Protein AF-A0A6N6RFQ3-F1 (afdb_monomer_lite)

Organism: NCBI:txid911197

Secondary structure (DSSP, 8-state):
---HHHHHT--TT--HHHHHHHHHHHHHH--SHHHHHHHHHHHHHHHSGGGGGHHHHHTTPPPPHHHHHHHHHHHHHHHHHHHHHHHSHHHHHHHHHHHHS--HHHHHHHHHHHHHT----TTHHHHHHHHHHHHHHHHHHHHH-HHHHHHHHHHHHHHHHHHHHHHHHHHHHHHHHHHHH--

Structure (mmCIF, N/CA/C/O backbone):
data_AF-A0A6N6RFQ3-F1
#
_entry.id   AF-A0A6N6RFQ3-F1
#
loop_
_atom_site.group_PDB
_atom_site.id
_atom_site.type_symbol
_atom_site.label_atom_id
_atom_site.label_alt_id
_atom_site.label_comp_id
_atom_site.label_asym_id
_atom_site.label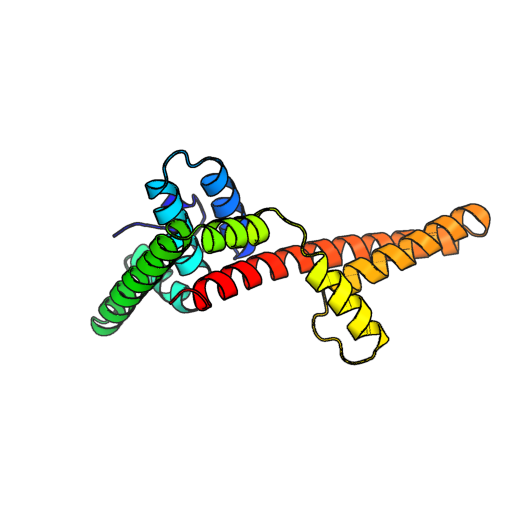_entity_id
_atom_site.label_seq_id
_atom_site.pdbx_PDB_ins_code
_atom_site.Cartn_x
_atom_site.Cartn_y
_atom_site.Cartn_z
_atom_site.occupancy
_atom_site.B_iso_or_equiv
_atom_site.auth_seq_id
_atom_site.auth_comp_id
_atom_site.auth_asym_id
_atom_site.auth_atom_id
_atom_site.pdbx_PDB_model_num
ATOM 1 N N . MET A 1 1 ? -18.561 -6.697 19.239 1.00 66.81 1 MET A N 1
ATOM 2 C CA . MET A 1 1 ? -17.193 -6.655 18.679 1.00 66.81 1 MET A CA 1
ATOM 3 C C . MET A 1 1 ? -17.323 -6.630 17.167 1.00 66.81 1 MET A C 1
ATOM 5 O O . MET A 1 1 ? -18.042 -7.468 16.640 1.00 66.81 1 MET A O 1
ATOM 9 N N . THR A 1 2 ? -16.725 -5.650 16.491 1.00 76.12 2 THR A N 1
ATOM 10 C CA . THR A 1 2 ? -16.870 -5.469 15.037 1.00 76.12 2 THR A CA 1
ATOM 11 C C . THR A 1 2 ? -16.076 -6.533 14.281 1.00 76.12 2 THR A C 1
ATOM 13 O O . THR A 1 2 ? -14.893 -6.730 14.556 1.00 76.12 2 THR A O 1
ATOM 16 N N . ASN A 1 3 ? -16.705 -7.213 13.319 1.00 84.06 3 ASN A N 1
ATOM 17 C CA . ASN A 1 3 ? -15.999 -8.117 12.417 1.00 84.06 3 ASN A CA 1
ATOM 18 C C . ASN A 1 3 ? -15.387 -7.313 11.258 1.00 84.06 3 ASN A C 1
ATOM 20 O O . ASN A 1 3 ? -16.070 -6.948 10.303 1.00 84.06 3 ASN A O 1
ATOM 24 N N . TYR A 1 4 ? -14.087 -7.022 11.338 1.00 87.12 4 TYR A N 1
ATOM 25 C CA . TYR A 1 4 ? -13.409 -6.211 10.321 1.00 87.12 4 TYR A CA 1
ATOM 26 C C . TYR A 1 4 ? -13.235 -6.925 8.969 1.00 87.12 4 TYR A C 1
ATOM 28 O O . TYR A 1 4 ? -13.068 -6.247 7.957 1.00 87.12 4 TYR A O 1
ATOM 36 N N . PHE A 1 5 ? -13.302 -8.262 8.920 1.00 87.50 5 PHE A N 1
ATOM 37 C CA . PHE A 1 5 ? -13.293 -9.000 7.649 1.00 87.50 5 PHE A CA 1
ATOM 38 C C . PHE A 1 5 ? -14.619 -8.830 6.907 1.00 87.50 5 PHE A C 1
ATOM 40 O O . PHE A 1 5 ? -14.614 -8.535 5.716 1.00 87.50 5 PHE A O 1
ATOM 47 N N . GLU A 1 6 ? -15.743 -8.918 7.623 1.00 89.62 6 GLU A N 1
ATOM 48 C CA . GLU A 1 6 ? -17.069 -8.606 7.071 1.00 89.62 6 GLU A CA 1
ATOM 49 C C . GLU A 1 6 ? -17.180 -7.131 6.683 1.00 89.62 6 GLU A C 1
ATOM 51 O O . GLU A 1 6 ? -17.644 -6.819 5.591 1.00 89.62 6 GLU A O 1
ATOM 56 N N . LEU A 1 7 ? -16.678 -6.218 7.525 1.00 90.69 7 LEU A N 1
ATOM 57 C CA . LEU A 1 7 ? -16.672 -4.783 7.229 1.00 90.69 7 LEU A CA 1
ATOM 58 C C . LEU A 1 7 ? -15.963 -4.480 5.900 1.00 90.69 7 LEU A C 1
ATOM 60 O O . LEU A 1 7 ? -16.451 -3.677 5.098 1.00 90.69 7 LEU A O 1
ATOM 64 N N . LEU A 1 8 ? -14.817 -5.128 5.663 1.00 90.94 8 LEU A N 1
ATOM 65 C CA . LEU A 1 8 ? -14.050 -4.998 4.427 1.00 90.94 8 LEU A CA 1
ATOM 66 C C . LEU A 1 8 ? -14.548 -5.896 3.287 1.00 90.94 8 LEU A C 1
ATOM 68 O O . LEU A 1 8 ? -14.087 -5.706 2.167 1.00 90.94 8 LEU A O 1
ATOM 72 N N . GLU A 1 9 ? -15.499 -6.800 3.532 1.00 93.38 9 GLU A N 1
ATOM 73 C CA . GLU A 1 9 ? -15.961 -7.824 2.580 1.00 93.38 9 GLU A CA 1
ATOM 74 C C . GLU A 1 9 ? -14.805 -8.661 2.005 1.00 93.38 9 GLU A C 1
ATOM 76 O O . GLU A 1 9 ? -14.678 -8.851 0.795 1.00 93.38 9 GLU A O 1
ATOM 81 N N . VAL A 1 10 ? -13.923 -9.147 2.880 1.00 91.19 10 VAL A N 1
ATOM 82 C CA . VAL A 1 10 ? -12.771 -9.977 2.496 1.00 91.19 10 VAL A CA 1
ATOM 83 C C . VAL A 1 10 ? -12.742 -11.286 3.270 1.00 91.19 10 VAL A C 1
ATOM 85 O O . VAL A 1 10 ? -13.110 -11.343 4.441 1.00 91.19 10 VAL A O 1
ATOM 88 N N . ASP A 1 11 ? -12.252 -12.342 2.620 1.00 89.00 11 ASP A N 1
ATOM 89 C CA . ASP A 1 11 ? -12.036 -13.637 3.265 1.00 89.00 11 ASP A CA 1
ATOM 90 C C . ASP A 1 11 ? -10.964 -13.536 4.364 1.00 89.00 11 ASP A C 1
ATOM 92 O O . ASP A 1 11 ? -10.008 -12.759 4.270 1.00 89.00 11 ASP A O 1
ATOM 96 N N . VAL A 1 12 ? -11.070 -14.382 5.390 1.00 84.75 12 VAL A N 1
ATOM 97 C CA . VAL A 1 12 ? -10.071 -14.492 6.465 1.00 84.75 12 VAL A CA 1
ATOM 98 C C . VAL A 1 12 ? -8.667 -14.804 5.922 1.00 84.75 12 VAL A C 1
ATOM 100 O O . VAL A 1 12 ? -7.658 -14.356 6.473 1.00 84.75 12 VAL A O 1
ATOM 103 N N . LYS A 1 13 ? -8.588 -15.532 4.805 1.00 86.25 13 LYS A N 1
ATOM 104 C CA . LYS A 1 13 ? -7.363 -15.913 4.093 1.00 86.25 13 LYS A CA 1
ATOM 105 C C . LYS A 1 13 ? -6.917 -14.901 3.036 1.00 86.25 13 LYS A C 1
ATOM 107 O O . LYS A 1 13 ? -5.887 -15.133 2.408 1.00 86.25 13 LYS A O 1
ATOM 112 N N . ALA A 1 14 ? -7.645 -13.798 2.842 1.00 88.69 14 ALA A N 1
ATOM 113 C CA . ALA A 1 14 ? -7.261 -12.763 1.887 1.00 88.69 14 ALA A CA 1
ATOM 114 C C . ALA A 1 14 ? -5.847 -12.247 2.185 1.00 88.69 14 ALA A C 1
ATOM 116 O O . ALA A 1 14 ? -5.491 -12.005 3.345 1.00 88.69 14 ALA A O 1
ATOM 117 N N . SER A 1 15 ? -5.058 -12.060 1.134 1.00 90.50 15 SER A N 1
ATOM 118 C CA . SER A 1 15 ? -3.728 -11.461 1.187 1.00 90.50 15 SER A CA 1
ATOM 119 C C . SER A 1 15 ? -3.781 -10.008 1.669 1.00 90.50 15 SER A C 1
ATOM 121 O O . SER A 1 15 ? -4.807 -9.329 1.592 1.00 90.50 15 SER A O 1
ATOM 123 N N . GLU A 1 16 ? -2.647 -9.485 2.129 1.00 91.44 16 GLU A N 1
ATOM 124 C CA . GLU A 1 16 ? -2.531 -8.083 2.557 1.00 91.44 16 GLU A CA 1
ATOM 125 C C . GLU A 1 16 ? -2.922 -7.103 1.448 1.00 91.44 16 GLU A C 1
ATOM 127 O O . GLU A 1 16 ? -3.592 -6.104 1.703 1.00 91.44 16 GLU A O 1
ATOM 132 N N . TRP A 1 17 ? -2.565 -7.418 0.200 1.00 92.88 17 TRP A N 1
ATOM 133 C CA . TRP A 1 17 ? -2.936 -6.599 -0.948 1.00 92.88 17 TRP A CA 1
ATOM 134 C C . TRP A 1 17 ? -4.444 -6.607 -1.211 1.00 92.88 17 TRP A C 1
ATOM 136 O O . TRP A 1 17 ? -5.012 -5.563 -1.529 1.00 92.88 17 TRP A O 1
ATOM 146 N N . GLU A 1 18 ? -5.111 -7.751 -1.053 1.00 94.12 18 GLU A N 1
ATOM 147 C CA . GLU A 1 18 ? -6.569 -7.841 -1.193 1.00 94.12 18 GLU A CA 1
ATOM 148 C C . GLU A 1 18 ? -7.281 -7.047 -0.098 1.00 94.12 18 GLU A C 1
ATOM 150 O O . GLU A 1 18 ? -8.171 -6.253 -0.408 1.00 94.12 18 GLU A O 1
ATOM 155 N N . ARG A 1 19 ? -6.825 -7.165 1.155 1.00 93.44 19 ARG A N 1
ATOM 156 C CA . ARG A 1 19 ? -7.332 -6.372 2.287 1.00 93.44 19 ARG A CA 1
ATOM 157 C C . ARG A 1 19 ? -7.137 -4.876 2.053 1.00 93.44 19 ARG A C 1
ATOM 159 O O . ARG A 1 19 ? -8.081 -4.106 2.204 1.00 93.44 19 ARG A O 1
ATOM 166 N N . PHE A 1 20 ? -5.942 -4.465 1.618 1.00 94.81 20 PHE A N 1
ATOM 167 C CA . PHE A 1 20 ? -5.644 -3.074 1.275 1.00 94.81 20 PHE A CA 1
ATOM 168 C C . PHE A 1 20 ? -6.540 -2.560 0.144 1.00 94.81 20 PHE A C 1
ATOM 170 O O . PHE A 1 20 ? -7.072 -1.455 0.228 1.00 94.81 20 PHE A O 1
ATOM 177 N N . LYS A 1 21 ? -6.730 -3.348 -0.921 1.00 95.38 21 LYS A N 1
ATOM 178 C CA . LYS A 1 21 ? -7.560 -2.961 -2.069 1.00 95.38 21 LYS A CA 1
ATOM 179 C C . LYS A 1 21 ? -9.026 -2.799 -1.665 1.00 95.38 21 LYS A C 1
ATOM 181 O O . LYS A 1 21 ? -9.648 -1.813 -2.063 1.00 95.38 21 LYS A O 1
ATOM 186 N N . ALA A 1 22 ? -9.554 -3.733 -0.877 1.00 96.12 22 ALA A N 1
ATOM 187 C CA . ALA A 1 22 ? -10.919 -3.681 -0.367 1.00 96.12 22 ALA A CA 1
ATOM 188 C C . ALA A 1 22 ? -11.131 -2.474 0.556 1.00 96.12 22 ALA A C 1
ATOM 190 O O . ALA A 1 22 ? -12.063 -1.697 0.349 1.00 96.12 22 ALA A O 1
ATOM 191 N N . PHE A 1 23 ? -10.200 -2.250 1.490 1.00 96.62 23 PHE A N 1
ATOM 192 C CA . PHE A 1 23 ? -10.171 -1.053 2.325 1.00 96.62 23 PHE A CA 1
ATOM 193 C C . PHE A 1 23 ? -10.162 0.223 1.488 1.00 96.62 23 PHE A C 1
ATOM 195 O O . PHE A 1 23 ? -11.046 1.055 1.648 1.00 96.62 23 PHE A O 1
ATOM 202 N N . ARG A 1 24 ? -9.209 0.372 0.562 1.00 96.44 24 ARG A N 1
ATOM 203 C CA . ARG A 1 24 ? -9.074 1.579 -0.261 1.00 96.44 24 ARG A CA 1
ATOM 204 C C . ARG A 1 24 ? -10.361 1.889 -1.025 1.00 96.44 24 ARG A C 1
ATOM 206 O O . ARG A 1 24 ? -10.750 3.052 -1.098 1.00 96.44 24 ARG A O 1
ATOM 213 N N . LYS A 1 25 ? -11.009 0.863 -1.585 1.00 96.88 25 LYS A N 1
ATOM 214 C CA . LYS A 1 25 ? -12.289 1.003 -2.289 1.00 96.88 25 LYS A CA 1
ATOM 215 C C . LYS A 1 25 ? -13.382 1.507 -1.341 1.00 96.88 25 LYS A C 1
ATOM 217 O O . LYS A 1 25 ? -13.932 2.580 -1.567 1.00 96.88 25 LYS A O 1
ATOM 222 N N . LYS A 1 26 ? -13.639 0.782 -0.251 1.00 96.44 26 LYS A N 1
ATOM 223 C CA . LYS A 1 26 ? -14.688 1.130 0.721 1.00 96.44 26 LYS A CA 1
ATOM 224 C C . LYS A 1 26 ? -14.442 2.481 1.390 1.00 96.44 26 LYS A C 1
ATOM 226 O O . LYS A 1 26 ? -15.378 3.232 1.626 1.00 96.44 26 LYS A O 1
ATOM 231 N N . TYR A 1 27 ? -13.183 2.821 1.653 1.00 96.00 27 TYR A N 1
ATOM 232 C CA . TYR A 1 27 ? -12.794 4.102 2.233 1.00 96.00 27 TYR A CA 1
ATOM 233 C C . TYR A 1 27 ? -13.108 5.275 1.296 1.00 96.00 27 TYR A C 1
ATOM 235 O O . TYR A 1 27 ? -13.559 6.321 1.757 1.00 96.00 27 TYR A O 1
ATOM 243 N N . ALA A 1 28 ? -12.918 5.097 -0.016 1.00 94.69 28 ALA A N 1
ATOM 244 C CA . ALA A 1 28 ? -13.292 6.099 -1.014 1.00 94.69 28 ALA A CA 1
ATOM 245 C C . ALA A 1 28 ? -14.816 6.292 -1.105 1.00 94.69 28 ALA A C 1
ATOM 247 O O . ALA A 1 28 ? -15.288 7.411 -1.284 1.00 94.69 28 ALA A O 1
ATOM 248 N N . GLU A 1 29 ? -15.577 5.205 -0.964 1.00 95.88 29 GLU A N 1
ATOM 249 C CA . GLU A 1 29 ? -17.045 5.199 -1.021 1.00 95.88 29 GLU A CA 1
ATOM 250 C C . GLU A 1 29 ? -17.698 5.679 0.291 1.00 95.88 29 GLU A C 1
ATOM 252 O O . GLU A 1 29 ? -18.862 6.088 0.303 1.00 95.88 29 GLU A O 1
ATOM 257 N N . ALA A 1 30 ? -16.958 5.654 1.403 1.00 95.06 30 ALA A N 1
ATOM 258 C CA . ALA A 1 30 ? -17.457 6.023 2.719 1.00 95.06 30 ALA A CA 1
ATOM 259 C C . ALA A 1 30 ? -17.815 7.516 2.799 1.00 95.06 30 ALA A C 1
ATOM 261 O O . ALA A 1 30 ? -16.962 8.399 2.633 1.00 95.06 30 ALA A O 1
ATOM 262 N N . LYS A 1 31 ? -19.093 7.776 3.105 1.00 91.19 31 LYS A N 1
ATOM 263 C CA . LYS A 1 31 ? -19.678 9.121 3.216 1.00 91.19 31 LYS A CA 1
ATOM 264 C C . LYS A 1 31 ? -19.518 9.748 4.601 1.00 91.19 31 LYS A C 1
ATOM 266 O O . LYS A 1 31 ? -19.458 10.968 4.690 1.00 91.19 31 LYS A O 1
ATOM 271 N N . SER A 1 32 ? -19.449 8.942 5.662 1.00 93.75 32 SER A N 1
ATOM 272 C CA . SER A 1 32 ? -19.276 9.434 7.032 1.00 93.75 32 SER A CA 1
ATOM 273 C C . SER A 1 32 ? -17.848 9.225 7.534 1.00 93.75 32 SER A C 1
ATOM 275 O O . SER A 1 32 ? -17.170 8.250 7.191 1.00 93.75 32 SER A O 1
ATOM 277 N N . GLU A 1 33 ? -17.398 10.150 8.378 1.00 89.56 33 GLU A N 1
ATOM 278 C CA . GLU A 1 33 ? -16.105 10.057 9.059 1.00 89.56 33 GLU A CA 1
ATOM 279 C C . GLU A 1 33 ? -16.062 8.867 10.025 1.00 89.56 33 GLU A C 1
ATOM 281 O O . GLU A 1 33 ? -15.041 8.196 10.127 1.00 89.56 33 GLU A O 1
ATOM 286 N N . GLU A 1 34 ? -17.198 8.517 10.630 1.00 91.19 34 GLU A N 1
ATOM 287 C CA . GLU A 1 34 ? -17.342 7.326 11.469 1.00 91.19 34 GLU A CA 1
ATOM 288 C C . GLU A 1 34 ? -17.123 6.025 10.680 1.00 91.19 34 GLU A C 1
ATOM 290 O O . GLU A 1 34 ? -16.374 5.149 11.108 1.00 91.19 34 GLU A O 1
ATOM 295 N N . THR A 1 35 ? -17.686 5.899 9.473 1.00 93.38 35 THR A N 1
ATOM 296 C CA . THR A 1 35 ? -17.419 4.727 8.626 1.00 93.38 35 THR A CA 1
ATOM 297 C C . THR A 1 35 ? -15.956 4.687 8.186 1.00 93.38 35 THR A C 1
ATOM 299 O O . THR A 1 35 ? -15.342 3.621 8.198 1.00 93.38 35 THR A O 1
ATOM 302 N N . ARG A 1 36 ? -15.360 5.837 7.845 1.00 94.69 36 ARG A N 1
ATOM 303 C CA . ARG A 1 36 ? -13.925 5.926 7.521 1.00 94.69 36 ARG A CA 1
ATOM 304 C C . ARG A 1 36 ? -13.047 5.512 8.697 1.00 94.69 36 ARG A C 1
ATOM 306 O O . ARG A 1 36 ? -12.066 4.802 8.489 1.00 94.69 36 ARG A O 1
ATOM 313 N N . HIS A 1 37 ? -13.425 5.899 9.911 1.00 94.75 37 HIS A N 1
ATOM 314 C CA . HIS A 1 37 ? -12.765 5.500 11.150 1.00 94.75 37 HIS A CA 1
ATOM 315 C C . HIS A 1 37 ? -12.808 3.987 11.359 1.00 94.75 37 HIS A C 1
ATOM 317 O O . HIS A 1 37 ? -11.761 3.377 11.579 1.00 94.75 37 HIS A O 1
ATOM 323 N N . LEU A 1 38 ? -13.981 3.367 11.223 1.00 93.00 38 LEU A N 1
ATOM 324 C CA . LEU A 1 38 ? -14.132 1.917 11.364 1.00 93.00 38 LEU A CA 1
ATOM 325 C C . LEU A 1 38 ? -13.322 1.154 10.309 1.00 93.00 38 LEU A C 1
ATOM 327 O O . LEU A 1 38 ? -12.650 0.173 10.632 1.00 93.00 38 LEU A O 1
ATOM 331 N N . LEU A 1 39 ? -13.340 1.624 9.059 1.00 95.50 39 LEU A N 1
ATOM 332 C CA . LEU A 1 39 ? -12.569 1.036 7.961 1.00 95.50 39 LEU A CA 1
ATOM 333 C C . LEU A 1 39 ? -11.059 1.151 8.194 1.00 95.50 39 LEU A C 1
ATOM 335 O O . LEU A 1 39 ? -10.332 0.181 7.977 1.00 95.50 39 LEU A O 1
ATOM 339 N N . LEU A 1 40 ? -10.588 2.316 8.649 1.00 95.25 40 LEU A N 1
ATOM 340 C CA . LEU A 1 40 ? -9.173 2.558 8.926 1.00 95.25 40 LEU A CA 1
ATOM 341 C C . LEU A 1 40 ? -8.684 1.735 10.127 1.00 95.25 40 LEU A C 1
ATOM 343 O O . LEU A 1 40 ? -7.628 1.110 10.066 1.00 95.25 40 LEU A O 1
ATOM 347 N N . SER A 1 41 ? -9.488 1.661 11.188 1.00 92.44 41 SER A N 1
ATOM 348 C CA . SER A 1 41 ? -9.210 0.802 12.345 1.00 92.44 41 SER A CA 1
ATOM 349 C C . SER A 1 41 ? -9.107 -0.660 11.912 1.00 92.44 41 SER A C 1
ATOM 351 O O . SER A 1 41 ? -8.147 -1.353 12.244 1.00 92.44 41 SER A O 1
ATOM 353 N N . GLY A 1 42 ? -10.065 -1.113 11.097 1.00 90.94 42 GLY A N 1
ATOM 354 C CA . GLY A 1 42 ? -10.086 -2.469 10.568 1.00 90.94 42 GLY A CA 1
ATOM 355 C C . GLY A 1 42 ? -8.857 -2.793 9.730 1.00 90.94 42 GLY A C 1
ATOM 356 O O . GLY A 1 42 ? -8.230 -3.825 9.951 1.00 90.94 42 GLY A O 1
ATOM 357 N N . VAL A 1 43 ? -8.456 -1.918 8.804 1.00 92.88 43 VAL A N 1
ATOM 358 C CA . VAL A 1 43 ? -7.277 -2.193 7.973 1.00 92.88 43 VAL A CA 1
ATOM 359 C C . VAL A 1 43 ? -5.980 -2.175 8.786 1.00 92.88 43 VAL A C 1
ATOM 361 O O . VAL A 1 43 ? -5.135 -3.037 8.559 1.00 92.88 43 VAL A O 1
ATOM 364 N N . PHE A 1 44 ? -5.825 -1.282 9.771 1.00 91.88 44 PHE A N 1
ATOM 365 C CA . PHE A 1 44 ? -4.656 -1.292 10.660 1.00 91.88 44 PHE A C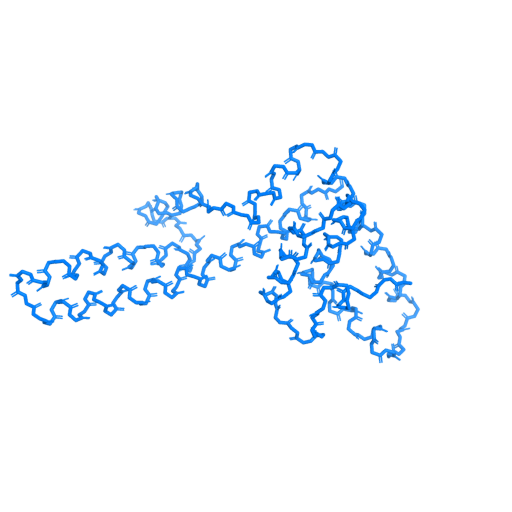A 1
ATOM 366 C C . PHE A 1 44 ? -4.558 -2.595 11.441 1.00 91.88 44 PHE A C 1
ATOM 368 O O . PHE A 1 44 ? -3.508 -3.234 11.456 1.00 91.88 44 PHE A O 1
ATOM 375 N N . ILE A 1 45 ? -5.671 -3.046 12.009 1.00 89.44 45 ILE A N 1
ATOM 376 C CA . ILE A 1 45 ? -5.754 -4.316 12.723 1.00 89.44 45 ILE A CA 1
ATOM 377 C C . ILE A 1 45 ? -5.411 -5.497 11.802 1.00 89.44 45 ILE A C 1
ATOM 379 O O . ILE A 1 45 ? -4.628 -6.371 12.176 1.00 89.44 45 ILE A O 1
ATOM 383 N N . LEU A 1 46 ? -5.982 -5.529 10.596 1.00 88.31 46 LEU A N 1
ATOM 384 C CA . LEU A 1 46 ? -5.840 -6.647 9.663 1.00 88.31 46 LEU A CA 1
ATOM 385 C C . LEU A 1 46 ? -4.489 -6.693 8.941 1.00 88.31 46 LEU A C 1
ATOM 387 O O . LEU A 1 46 ? -4.114 -7.761 8.450 1.00 88.31 46 LEU A O 1
ATOM 391 N N . LEU A 1 47 ? -3.777 -5.569 8.854 1.00 87.50 47 LEU A N 1
ATOM 392 C CA . LEU A 1 47 ? -2.419 -5.496 8.310 1.00 87.50 47 LEU A CA 1
ATOM 393 C C . LEU A 1 47 ? -1.337 -5.589 9.390 1.00 87.50 47 LEU A C 1
ATOM 395 O O . LEU A 1 47 ? -0.177 -5.815 9.049 1.00 87.50 47 LEU A O 1
ATOM 399 N N . ASN A 1 48 ? -1.676 -5.438 10.671 1.00 81.31 48 ASN A N 1
ATOM 400 C CA . ASN A 1 48 ? -0.745 -5.650 11.774 1.00 81.31 48 ASN A CA 1
ATOM 401 C C . ASN A 1 48 ? -0.423 -7.150 11.911 1.00 81.31 48 ASN A C 1
ATOM 403 O O . ASN A 1 48 ? -1.317 -7.996 11.855 1.00 81.31 48 ASN A O 1
ATOM 407 N N . ASP A 1 49 ? 0.841 -7.502 12.163 1.00 68.31 49 ASP A N 1
ATOM 408 C CA . ASP A 1 49 ? 1.260 -8.889 12.420 1.00 68.31 49 ASP A CA 1
ATOM 409 C C . ASP A 1 49 ? 0.514 -9.535 13.598 1.00 68.31 49 ASP A C 1
ATOM 411 O O . ASP A 1 49 ? 0.307 -10.752 13.631 1.00 68.31 49 ASP A O 1
ATOM 415 N N . ARG A 1 50 ? 0.053 -8.712 14.548 1.00 65.31 50 ARG A N 1
ATOM 416 C CA . ARG A 1 50 ? -0.778 -9.127 15.688 1.00 65.31 50 ARG A CA 1
ATOM 417 C C . ARG A 1 50 ? -2.239 -9.400 15.295 1.00 65.31 50 ARG A C 1
ATOM 419 O O . ARG A 1 50 ? -2.964 -10.035 16.053 1.00 65.31 50 ARG A O 1
ATOM 426 N N . GLY A 1 51 ? -2.668 -9.021 14.093 1.00 60.25 51 GLY A N 1
ATOM 427 C CA . GLY A 1 51 ? -3.980 -9.350 13.528 1.00 60.25 51 GLY A CA 1
ATOM 428 C C . GLY A 1 51 ? -4.183 -10.846 13.260 1.00 60.25 51 GLY A C 1
ATOM 429 O O . GLY A 1 51 ? -5.317 -11.308 13.150 1.00 60.25 51 GLY A O 1
ATOM 430 N N . LYS A 1 52 ? -3.110 -11.652 13.239 1.00 65.38 52 LYS A N 1
ATOM 431 C CA . LYS A 1 52 ? -3.191 -13.124 13.123 1.00 65.38 52 LYS A CA 1
ATOM 432 C C . LYS A 1 52 ? -4.028 -13.756 14.246 1.00 65.38 52 LYS A C 1
ATOM 434 O O . LYS A 1 52 ? -4.626 -14.809 14.039 1.00 65.38 52 LYS A O 1
ATOM 439 N N . PHE A 1 53 ? -4.143 -13.076 15.390 1.00 64.38 53 PHE A N 1
ATOM 440 C CA . PHE A 1 53 ? -4.968 -13.487 16.526 1.00 64.38 53 PHE A CA 1
ATOM 441 C C . PHE A 1 53 ? -6.469 -13.163 16.360 1.00 64.38 53 PHE A C 1
ATOM 443 O O . PHE A 1 53 ? -7.275 -13.710 17.103 1.00 64.38 53 PHE A O 1
ATOM 450 N N . LEU A 1 54 ? -6.895 -12.369 15.365 1.00 68.94 54 LEU A N 1
ATOM 451 C CA . LEU A 1 54 ? -8.331 -12.212 15.068 1.00 68.94 54 LEU A CA 1
ATOM 452 C C . LEU A 1 54 ? -8.957 -13.458 14.474 1.00 68.94 54 LEU A C 1
ATOM 454 O O . LEU A 1 54 ? -10.112 -13.763 14.758 1.00 68.94 54 LEU A O 1
ATOM 458 N N . SER A 1 55 ? -8.216 -14.138 13.601 1.00 67.25 55 SER A N 1
ATOM 459 C CA . SER A 1 55 ? -8.771 -15.231 12.802 1.00 67.25 55 SER A CA 1
ATOM 460 C C . SER A 1 55 ? -9.365 -16.337 13.689 1.00 67.25 55 SER A C 1
ATOM 462 O O . SER A 1 55 ? -10.488 -16.752 13.416 1.00 67.25 55 SER A O 1
ATOM 464 N N . PRO A 1 56 ? -8.710 -16.768 14.791 1.00 68.06 56 PRO A N 1
ATOM 465 C CA . PRO A 1 56 ? -9.306 -17.717 15.731 1.00 68.06 56 PRO A CA 1
ATOM 466 C C . PRO A 1 56 ? -10.546 -17.186 16.471 1.00 68.06 56 PRO A C 1
ATOM 468 O O . PRO A 1 56 ? -11.477 -17.961 16.668 1.00 68.06 56 PRO A O 1
ATOM 471 N N . LEU A 1 57 ? -10.585 -15.897 16.845 1.00 70.00 57 LEU A N 1
ATOM 472 C CA . LEU A 1 57 ? -11.743 -15.283 17.520 1.00 70.00 57 LEU A CA 1
ATOM 473 C C . LEU A 1 57 ? -12.976 -15.263 16.615 1.00 70.00 57 LEU A C 1
ATOM 475 O O . LEU A 1 57 ? -14.065 -15.621 17.048 1.00 70.00 57 LEU A O 1
ATOM 479 N N . ILE A 1 58 ? -12.794 -14.892 15.347 1.00 65.62 58 ILE A N 1
ATOM 480 C CA . ILE A 1 58 ? -13.873 -14.883 14.348 1.00 65.62 58 ILE A CA 1
ATOM 481 C C . ILE A 1 58 ? -14.330 -16.307 14.022 1.00 65.62 58 ILE A C 1
ATOM 483 O O . ILE A 1 58 ? -15.509 -16.543 13.791 1.00 65.62 58 ILE A O 1
ATOM 487 N N . GLN A 1 59 ? -13.413 -17.274 14.050 1.00 70.50 59 GLN A N 1
ATOM 488 C CA . GLN A 1 59 ? -13.719 -18.689 13.829 1.00 70.50 59 GLN A CA 1
ATOM 489 C C . GLN A 1 59 ? -14.296 -19.399 15.069 1.00 70.50 59 GLN A C 1
ATOM 491 O O . GLN A 1 59 ? -14.442 -20.619 15.039 1.00 70.50 59 GLN A O 1
ATOM 496 N N . GLY A 1 60 ? -14.590 -18.680 16.160 1.00 61.22 60 GLY A N 1
ATOM 497 C CA . GLY A 1 60 ? -15.195 -19.256 17.365 1.00 61.22 60 GLY A CA 1
ATOM 498 C C . GLY A 1 60 ? -14.298 -20.239 18.126 1.00 61.22 60 GLY A C 1
ATOM 499 O O . GLY A 1 60 ? -14.802 -21.060 18.887 1.00 61.22 60 GLY A O 1
ATOM 500 N N . ARG A 1 61 ? -12.972 -20.193 17.929 1.00 65.94 61 ARG A N 1
ATOM 501 C CA . ARG A 1 61 ? -12.033 -21.031 18.691 1.00 65.94 61 ARG A CA 1
ATOM 502 C C . ARG A 1 61 ? -11.798 -20.417 20.069 1.00 65.94 61 ARG A C 1
ATOM 504 O O . ARG A 1 61 ? -11.511 -19.223 20.165 1.00 65.94 61 ARG A O 1
ATOM 511 N N . GLU A 1 62 ? -11.869 -21.231 21.124 1.00 64.12 62 GLU A N 1
ATOM 512 C CA . GLU A 1 62 ? -11.597 -20.774 22.490 1.00 64.12 62 GLU A CA 1
ATOM 513 C C . GLU A 1 62 ? -10.196 -20.157 22.599 1.00 64.12 62 GLU A C 1
ATOM 515 O O . GLU A 1 62 ? -9.175 -20.791 22.319 1.00 64.12 62 GLU A O 1
ATOM 520 N N . MET A 1 63 ? -10.145 -18.895 23.024 1.00 66.00 63 MET A N 1
ATOM 521 C CA . MET A 1 63 ? -8.905 -18.223 23.386 1.00 66.00 63 MET A CA 1
ATOM 522 C C . MET A 1 63 ? -8.697 -18.277 24.894 1.00 66.00 63 MET A C 1
ATOM 524 O O . MET A 1 63 ? -9.619 -18.029 25.668 1.00 66.00 63 MET A O 1
ATOM 528 N N . ARG A 1 64 ? -7.450 -18.509 25.320 1.00 69.06 64 ARG A N 1
ATOM 529 C CA . ARG A 1 64 ? -7.054 -18.317 26.724 1.00 69.06 64 ARG A CA 1
ATOM 530 C C . ARG A 1 64 ? -7.400 -16.883 27.151 1.00 69.06 64 ARG A C 1
ATOM 532 O O . ARG A 1 64 ? -7.117 -15.949 26.403 1.00 69.06 64 ARG A O 1
ATOM 539 N N . SER A 1 65 ? -7.955 -16.700 28.349 1.00 69.56 65 SER A N 1
ATOM 540 C CA . SER A 1 65 ? -8.453 -15.407 28.859 1.00 69.56 65 SER A CA 1
ATOM 541 C C . SER A 1 65 ? -7.467 -14.239 28.683 1.00 69.56 65 SER A C 1
ATOM 543 O O . SER A 1 65 ? -7.850 -13.182 28.189 1.00 69.56 65 SER A O 1
ATOM 545 N N . GLY A 1 66 ? -6.176 -14.448 28.961 1.00 71.38 66 GLY A N 1
ATOM 546 C CA . GLY A 1 66 ? -5.143 -13.414 28.786 1.00 71.38 66 GLY A CA 1
ATOM 547 C C . GLY A 1 66 ? -4.834 -13.022 27.329 1.00 71.38 66 GLY A C 1
ATOM 548 O O . GLY 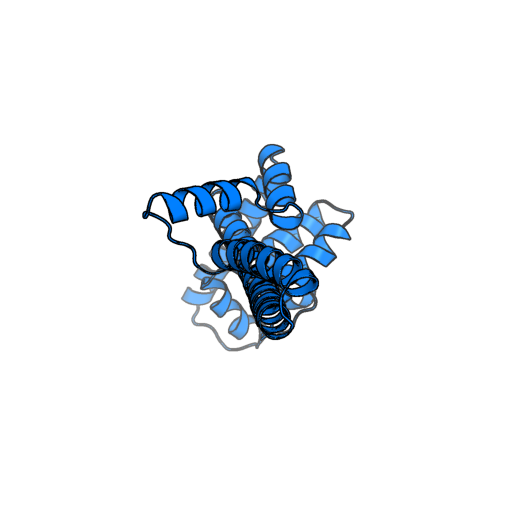A 1 66 ? -4.265 -11.959 27.087 1.00 71.38 66 GLY A O 1
ATOM 549 N N . LEU A 1 67 ? -5.191 -13.845 26.335 1.00 69.81 67 LEU A N 1
ATOM 550 C CA . LEU A 1 67 ? -5.078 -13.477 24.914 1.00 69.81 67 LEU A CA 1
ATOM 551 C C . LEU A 1 67 ? -6.214 -12.546 24.488 1.00 69.81 67 LEU A C 1
ATOM 553 O O . LEU A 1 67 ? -5.982 -11.632 23.699 1.00 69.81 67 LEU A O 1
ATOM 557 N N . ARG A 1 68 ? -7.412 -12.747 25.043 1.00 74.81 68 ARG A N 1
ATOM 558 C CA . ARG A 1 68 ? -8.579 -11.901 24.781 1.00 74.81 68 ARG A CA 1
ATOM 559 C C . ARG A 1 68 ? -8.360 -10.470 25.269 1.00 74.81 68 ARG A C 1
ATOM 561 O O . ARG A 1 68 ? -8.585 -9.537 24.511 1.00 74.81 68 ARG A O 1
ATOM 568 N N . GLU A 1 69 ? -7.839 -10.297 26.479 1.00 80.25 69 GLU A N 1
ATOM 569 C CA . GLU A 1 69 ? -7.541 -8.970 27.034 1.00 80.25 69 GLU A CA 1
ATOM 570 C C . GLU A 1 69 ? -6.492 -8.215 26.196 1.00 80.25 69 GLU A C 1
ATOM 572 O O . GLU A 1 69 ? -6.685 -7.062 25.811 1.00 80.25 69 GLU A O 1
ATOM 577 N N . LYS A 1 70 ? -5.389 -8.883 25.825 1.00 76.81 70 LYS A N 1
ATOM 578 C CA . LYS A 1 70 ? -4.374 -8.305 24.922 1.00 76.81 70 LYS A CA 1
ATOM 579 C C . LYS A 1 70 ? -4.966 -7.879 23.581 1.00 76.81 70 LYS A C 1
ATOM 581 O O . LYS A 1 70 ? -4.502 -6.910 22.982 1.00 76.81 70 LYS A O 1
ATOM 586 N N . TYR A 1 71 ? -5.962 -8.614 23.112 1.00 78.56 71 TYR A N 1
ATOM 587 C CA . TYR A 1 71 ? -6.631 -8.355 21.856 1.00 78.56 71 TYR A CA 1
ATOM 588 C C . TYR A 1 71 ? -7.604 -7.165 21.936 1.00 78.56 71 TYR A C 1
ATOM 590 O O . TYR A 1 71 ? -7.558 -6.281 21.083 1.00 78.56 71 TYR A O 1
ATOM 598 N N . GLU A 1 72 ? -8.420 -7.078 22.986 1.00 81.75 72 GLU A N 1
ATOM 599 C CA . GLU A 1 72 ? -9.292 -5.922 23.243 1.00 81.75 72 GLU A CA 1
ATOM 600 C C . GLU A 1 72 ? -8.470 -4.628 23.406 1.00 81.75 72 GLU A C 1
ATOM 602 O O . GLU A 1 72 ? -8.823 -3.579 22.856 1.00 81.75 72 GLU A O 1
ATOM 607 N N . ASN A 1 73 ? -7.304 -4.724 24.055 1.00 85.19 73 ASN A N 1
ATOM 608 C CA . ASN A 1 73 ? -6.335 -3.631 24.143 1.00 85.19 73 ASN A CA 1
ATOM 609 C C . ASN A 1 73 ? -5.771 -3.223 22.774 1.00 85.19 73 ASN A C 1
ATOM 611 O O . ASN A 1 73 ? -5.606 -2.030 22.512 1.00 85.19 73 ASN A O 1
ATOM 615 N N . LEU A 1 74 ? -5.491 -4.188 21.889 1.00 84.81 74 LEU A N 1
ATOM 616 C CA . LEU A 1 74 ? -5.032 -3.913 20.526 1.00 84.81 74 LEU A CA 1
ATOM 617 C C . LEU A 1 74 ? -6.109 -3.196 19.708 1.00 84.81 74 LEU A C 1
ATOM 619 O O . LEU A 1 74 ? -5.793 -2.185 19.089 1.00 84.81 74 LEU A O 1
ATOM 623 N N . ILE A 1 75 ? -7.361 -3.674 19.728 1.00 86.38 75 ILE A N 1
ATOM 624 C CA . ILE A 1 75 ? -8.465 -2.992 19.031 1.00 86.38 75 ILE A CA 1
ATOM 625 C C . ILE A 1 75 ? -8.567 -1.551 19.520 1.00 86.38 75 ILE A C 1
ATOM 627 O O . ILE A 1 75 ? -8.536 -0.622 18.720 1.00 86.38 75 ILE A O 1
ATOM 631 N N . SER A 1 76 ? -8.629 -1.366 20.840 1.00 88.25 76 SER A N 1
ATOM 632 C CA . SER A 1 76 ? -8.781 -0.044 21.449 1.00 88.25 76 SER A CA 1
ATOM 633 C C . SER A 1 76 ? -7.631 0.893 21.075 1.00 88.25 76 SER A C 1
ATOM 635 O O . SER A 1 76 ? -7.826 2.093 20.882 1.00 88.25 76 SER A O 1
ATOM 637 N N . LEU A 1 77 ? -6.411 0.361 20.966 1.00 89.44 77 LEU A N 1
ATOM 638 C CA . LEU A 1 77 ? -5.259 1.113 20.488 1.00 89.44 77 LEU A CA 1
ATOM 639 C C . LEU A 1 77 ? -5.438 1.531 19.024 1.00 89.44 77 LEU A C 1
ATOM 641 O O . LEU A 1 77 ? -5.377 2.723 18.744 1.00 89.44 77 LEU A O 1
ATOM 645 N N . GLU A 1 78 ? -5.678 0.592 18.109 1.00 89.25 78 GLU A N 1
ATOM 646 C CA . GLU A 1 78 ? -5.789 0.897 16.675 1.00 89.25 78 GLU A CA 1
ATOM 647 C C . GLU A 1 78 ? -6.984 1.812 16.363 1.00 89.25 78 GLU A C 1
ATOM 649 O O . GLU A 1 78 ? -6.874 2.713 15.531 1.00 89.25 78 GLU A O 1
ATOM 654 N N . GLU A 1 79 ? -8.092 1.676 17.095 1.00 90.81 79 GLU A N 1
ATOM 655 C CA . GLU A 1 79 ? -9.223 2.596 16.993 1.00 90.81 79 GLU A CA 1
ATOM 656 C C . GLU A 1 79 ? -8.863 4.017 17.421 1.00 90.81 79 GLU A C 1
ATOM 658 O O . GLU A 1 79 ? -9.283 4.967 16.759 1.00 90.81 79 GLU A O 1
ATOM 663 N N . ARG A 1 80 ? -8.095 4.192 18.506 1.00 91.50 80 ARG A N 1
ATOM 664 C CA . ARG A 1 80 ? -7.627 5.522 18.930 1.00 91.50 80 ARG A CA 1
ATOM 665 C C . ARG A 1 80 ? -6.735 6.154 17.874 1.00 91.50 80 ARG A C 1
ATOM 667 O O . ARG A 1 80 ? -6.943 7.316 17.542 1.00 91.50 80 ARG A O 1
ATOM 674 N N . LYS A 1 81 ? -5.808 5.385 17.301 1.00 90.94 81 LYS A N 1
ATOM 675 C CA . LYS A 1 81 ? -4.918 5.872 16.240 1.00 90.94 81 LYS A CA 1
ATOM 676 C C . LYS A 1 81 ? -5.684 6.300 14.999 1.00 90.94 81 LYS A C 1
ATOM 678 O O . LYS A 1 81 ? -5.458 7.391 14.491 1.00 90.94 81 LYS A O 1
ATOM 683 N N . ALA A 1 82 ? -6.620 5.471 14.536 1.00 92.44 82 ALA A N 1
ATOM 684 C CA . ALA A 1 82 ? -7.462 5.802 13.395 1.00 92.44 82 ALA A CA 1
ATOM 685 C C . ALA A 1 82 ? -8.280 7.075 13.654 1.00 92.44 82 ALA A C 1
ATOM 687 O O . ALA A 1 82 ? -8.391 7.927 12.775 1.00 92.44 82 ALA A O 1
ATOM 688 N N . ARG A 1 83 ? -8.823 7.230 14.871 1.00 92.38 83 ARG A N 1
ATOM 689 C CA . ARG A 1 83 ? -9.563 8.433 15.283 1.00 92.38 83 ARG A CA 1
ATOM 690 C C . ARG A 1 83 ? -8.657 9.659 15.261 1.00 92.38 83 ARG A C 1
ATOM 692 O O . ARG A 1 83 ? -9.027 10.671 14.682 1.00 92.38 83 ARG A O 1
ATOM 699 N N . TYR A 1 84 ? -7.471 9.548 15.852 1.00 91.62 84 TYR A N 1
ATOM 700 C CA . TYR A 1 84 ? -6.516 10.645 15.927 1.00 91.62 84 TYR A CA 1
ATOM 701 C C . TYR A 1 84 ? -6.045 11.081 14.535 1.00 91.62 84 TYR A C 1
ATOM 703 O O . TYR A 1 84 ? -6.108 12.264 14.202 1.00 91.62 84 TYR A O 1
ATOM 711 N N . LEU A 1 85 ? -5.696 10.120 13.681 1.00 92.44 85 LEU A N 1
ATOM 712 C CA . LEU A 1 85 ? -5.278 10.371 12.307 1.00 92.44 85 LEU A CA 1
ATOM 713 C C . LEU A 1 85 ? -6.370 11.058 11.476 1.00 92.44 85 LEU A C 1
ATOM 715 O O . LEU A 1 85 ? -6.076 11.954 10.692 1.00 92.44 85 LEU A O 1
ATOM 719 N N . LEU A 1 86 ? -7.633 10.668 11.664 1.00 92.69 86 LEU A N 1
ATOM 720 C CA . LEU A 1 86 ? -8.776 11.324 11.028 1.00 92.69 86 LEU A CA 1
ATOM 721 C C . LEU A 1 86 ? -9.203 12.613 11.735 1.00 92.69 86 LEU A C 1
ATOM 723 O O . LEU A 1 86 ? -10.024 13.334 11.199 1.00 92.69 86 LEU A O 1
ATOM 727 N N . SER A 1 87 ? -8.676 12.950 12.904 1.00 91.88 87 SER A N 1
ATOM 728 C CA . SER A 1 87 ? -8.949 14.246 13.540 1.00 91.88 87 SER A CA 1
ATOM 729 C C . SER A 1 87 ? -7.930 15.323 13.154 1.00 91.88 87 SER A C 1
ATOM 731 O O . SER A 1 87 ? -8.226 16.508 13.267 1.00 91.88 87 SER A O 1
ATOM 733 N N . ASN A 1 88 ? -6.753 14.921 12.663 1.00 91.81 88 ASN A N 1
ATOM 734 C CA . ASN A 1 88 ? -5.652 15.809 12.298 1.00 91.81 88 ASN A CA 1
ATOM 735 C C . ASN A 1 88 ? -5.592 16.018 10.771 1.00 91.81 88 ASN A C 1
ATOM 737 O O . ASN A 1 88 ? -5.608 15.049 10.009 1.00 91.81 88 ASN A O 1
ATOM 741 N N . GLU A 1 89 ? -5.509 17.271 10.309 1.00 91.12 89 GLU A N 1
ATOM 742 C CA . GLU A 1 89 ? -5.399 17.592 8.877 1.00 91.12 89 GLU A CA 1
ATOM 743 C C . GLU A 1 89 ? -4.147 16.987 8.231 1.00 91.12 89 GLU A C 1
ATOM 745 O O . GLU A 1 89 ? -4.251 16.390 7.157 1.00 91.12 89 GLU A O 1
ATOM 750 N N . ASP A 1 90 ? -2.997 17.045 8.906 1.00 90.88 90 ASP A N 1
ATOM 751 C CA . ASP A 1 90 ? -1.749 16.455 8.410 1.00 90.88 90 ASP A CA 1
ATOM 752 C C . ASP A 1 90 ? -1.888 14.936 8.268 1.00 90.88 90 ASP A C 1
ATOM 754 O O . ASP A 1 90 ? -1.501 14.360 7.249 1.00 90.88 90 ASP A O 1
ATOM 758 N N . GLY A 1 91 ? -2.536 14.292 9.244 1.00 90.12 91 GLY A N 1
ATOM 759 C CA . GLY A 1 91 ? -2.842 12.862 9.206 1.00 90.12 91 GLY A CA 1
ATOM 760 C C . GLY A 1 91 ? -3.744 12.486 8.025 1.00 90.12 91 GLY A C 1
ATOM 761 O O . GLY A 1 91 ? -3.483 11.502 7.327 1.00 90.12 91 GLY A O 1
ATOM 762 N N . LYS A 1 92 ? -4.767 13.301 7.727 1.00 91.00 92 LYS A N 1
ATOM 763 C CA . LYS A 1 92 ? -5.631 13.120 6.543 1.00 91.00 92 LYS A CA 1
ATOM 764 C C . LYS A 1 92 ? -4.847 13.256 5.242 1.00 91.00 92 LYS A C 1
ATOM 766 O O . LYS A 1 92 ? -5.046 12.448 4.330 1.00 91.00 92 LYS A O 1
ATOM 771 N N . ILE A 1 93 ? -3.977 14.260 5.143 1.00 92.12 93 ILE A N 1
ATOM 772 C CA . ILE A 1 93 ? -3.140 14.498 3.960 1.00 92.12 93 ILE A CA 1
ATOM 773 C C . ILE A 1 93 ? -2.185 13.321 3.749 1.00 92.12 93 ILE A C 1
ATOM 775 O O . ILE A 1 93 ? -2.087 12.800 2.634 1.00 92.12 93 ILE A O 1
ATOM 779 N N . GLU A 1 94 ? -1.529 12.860 4.812 1.00 91.38 94 GLU A N 1
ATOM 780 C CA . GLU A 1 94 ? -0.589 11.743 4.766 1.00 91.38 94 GLU A CA 1
ATOM 781 C C . GLU A 1 94 ? -1.287 10.438 4.361 1.00 91.38 94 GLU A C 1
ATOM 783 O O . GLU A 1 94 ? -0.841 9.754 3.435 1.00 91.38 94 GLU A O 1
ATOM 788 N N . LEU A 1 95 ? -2.450 10.135 4.950 1.00 93.62 95 LEU A N 1
ATOM 789 C CA . LEU A 1 95 ? -3.266 8.990 4.546 1.00 93.62 95 LEU A CA 1
ATOM 790 C C . LEU A 1 95 ? -3.669 9.081 3.072 1.00 93.62 95 LEU A C 1
ATOM 792 O O . LEU A 1 95 ? -3.537 8.108 2.330 1.00 93.62 95 LEU A O 1
ATOM 796 N N . ASN A 1 96 ? -4.126 10.247 2.614 1.00 93.12 96 ASN A N 1
ATOM 797 C CA . ASN A 1 96 ? -4.496 10.442 1.215 1.00 93.12 96 ASN A CA 1
ATOM 798 C C . ASN A 1 96 ? -3.298 10.190 0.280 1.00 93.12 96 ASN A C 1
ATOM 800 O O . ASN A 1 96 ? -3.431 9.524 -0.752 1.00 93.12 96 ASN A O 1
ATOM 804 N N . HIS A 1 97 ? -2.107 10.643 0.679 1.00 91.31 97 HIS A N 1
ATOM 805 C CA . HIS A 1 97 ? -0.871 10.394 -0.050 1.00 91.31 97 HIS A CA 1
ATOM 806 C C . HIS A 1 97 ? -0.537 8.893 -0.125 1.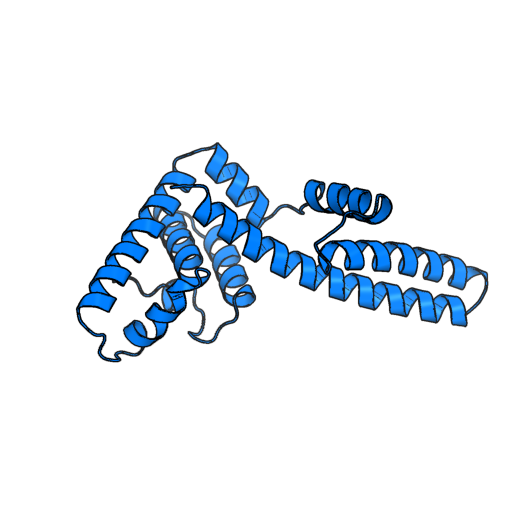00 91.31 97 HIS A C 1
ATOM 808 O O . HIS A 1 97 ? -0.228 8.390 -1.204 1.00 91.31 97 HIS A O 1
ATOM 814 N N . VAL A 1 98 ? -0.663 8.150 0.978 1.00 91.25 98 VAL A N 1
ATOM 815 C CA . VAL A 1 98 ? -0.449 6.689 1.002 1.00 91.25 98 VAL A CA 1
ATOM 816 C C . VAL A 1 98 ? -1.441 5.951 0.094 1.00 91.25 98 VAL A C 1
ATOM 818 O O . VAL A 1 98 ? -1.068 5.025 -0.636 1.00 91.25 98 VAL A O 1
ATOM 821 N N . LEU A 1 99 ? -2.713 6.354 0.105 1.00 92.88 99 LEU A N 1
ATOM 822 C CA . LEU A 1 99 ? -3.772 5.640 -0.611 1.00 92.88 99 LEU A CA 1
ATOM 823 C C . LEU A 1 99 ? -3.810 5.932 -2.108 1.00 92.88 99 LEU A C 1
ATOM 825 O O . LEU A 1 99 ? -4.130 5.035 -2.899 1.00 92.88 99 LEU A O 1
ATOM 829 N N . TRP A 1 100 ? -3.491 7.154 -2.523 1.00 93.12 100 TRP A N 1
ATOM 830 C CA . TRP A 1 100 ? -3.764 7.597 -3.891 1.00 93.12 100 TRP A CA 1
ATOM 831 C C . TRP A 1 100 ? -2.511 8.031 -4.630 1.00 93.12 100 TRP A C 1
ATOM 833 O O . TRP A 1 100 ? -2.369 7.670 -5.800 1.00 93.12 100 TRP A O 1
ATOM 843 N N . SER A 1 101 ? -1.571 8.685 -3.954 1.00 91.50 101 SER A N 1
ATOM 844 C CA . SER A 1 101 ? -0.395 9.249 -4.608 1.00 91.50 101 SER A CA 1
ATOM 845 C C . SER A 1 101 ? 0.621 8.186 -5.023 1.00 91.50 101 SER A C 1
ATOM 847 O O . SER A 1 101 ? 0.698 7.070 -4.492 1.00 91.50 101 SER A O 1
ATOM 849 N N . TYR A 1 102 ? 1.404 8.532 -6.041 1.00 87.81 102 TYR A N 1
ATOM 850 C CA . TYR A 1 102 ? 2.582 7.770 -6.420 1.00 87.81 102 TYR A CA 1
ATOM 851 C C . TYR A 1 102 ? 3.793 8.271 -5.615 1.00 87.81 102 TYR A C 1
ATOM 853 O O . TYR A 1 102 ? 3.973 9.486 -5.500 1.00 87.81 102 TYR A O 1
ATOM 861 N N . PRO A 1 103 ? 4.649 7.385 -5.073 1.00 87.75 103 PRO A N 1
ATOM 862 C CA . PRO A 1 103 ? 5.739 7.773 -4.180 1.00 87.75 103 PRO A CA 1
ATOM 863 C C . PRO A 1 103 ? 6.965 8.318 -4.924 1.00 87.75 103 PRO A C 1
ATOM 865 O O . PRO A 1 103 ? 8.072 7.795 -4.787 1.00 87.75 103 PRO A O 1
ATOM 868 N N . TRP A 1 104 ? 6.790 9.397 -5.692 1.00 85.44 104 TRP A N 1
ATOM 869 C CA . TRP A 1 104 ? 7.854 10.005 -6.499 1.00 85.44 104 TRP A CA 1
ATOM 870 C C . TRP A 1 104 ? 9.097 10.339 -5.681 1.00 85.44 104 TRP A C 1
ATOM 872 O O . TRP A 1 104 ? 10.199 10.036 -6.119 1.00 85.44 104 TRP A O 1
ATOM 882 N N . ARG A 1 105 ? 8.933 10.883 -4.467 1.00 84.94 105 ARG A N 1
ATOM 883 C CA . ARG A 1 105 ? 10.064 11.214 -3.583 1.00 84.94 105 ARG A CA 1
ATOM 884 C C . ARG A 1 105 ? 10.891 9.979 -3.212 1.00 84.94 105 ARG A C 1
ATOM 886 O O . ARG A 1 105 ? 12.112 10.026 -3.299 1.00 84.94 105 ARG A O 1
ATOM 893 N N . LYS A 1 106 ? 10.240 8.866 -2.849 1.00 82.69 106 LYS A N 1
ATOM 894 C CA . LYS A 1 106 ? 10.927 7.612 -2.486 1.00 82.69 106 LYS A CA 1
ATOM 895 C C . LYS A 1 106 ? 11.584 6.964 -3.701 1.00 82.69 106 LYS A C 1
ATOM 897 O O . LYS A 1 106 ? 12.688 6.450 -3.586 1.00 82.69 106 LYS A O 1
ATOM 902 N N . VAL A 1 107 ? 10.934 7.030 -4.863 1.00 85.06 107 VAL A N 1
ATOM 903 C CA . VAL A 1 107 ? 11.503 6.542 -6.127 1.00 85.06 107 VAL A CA 1
ATOM 904 C C . VAL A 1 107 ? 12.720 7.368 -6.526 1.00 85.06 107 VAL A C 1
ATOM 906 O O . VAL A 1 107 ? 13.765 6.788 -6.777 1.00 85.06 107 VAL A O 1
ATOM 909 N N . ALA A 1 108 ? 12.622 8.698 -6.530 1.00 84.44 108 ALA A N 1
ATOM 910 C CA . ALA A 1 108 ? 13.730 9.584 -6.878 1.00 84.44 108 ALA A CA 1
ATOM 911 C C . ALA A 1 108 ? 14.923 9.395 -5.933 1.00 84.44 108 ALA A C 1
ATOM 913 O O . ALA A 1 108 ? 16.044 9.206 -6.400 1.00 84.44 108 ALA A O 1
ATOM 914 N N . LYS A 1 109 ? 14.674 9.360 -4.616 1.00 84.25 109 LYS A N 1
ATOM 915 C CA . LYS A 1 109 ? 15.714 9.084 -3.618 1.00 84.25 109 LYS A CA 1
ATOM 916 C C . LYS A 1 109 ? 16.340 7.707 -3.834 1.00 84.25 109 LYS A C 1
ATOM 918 O O . LYS A 1 109 ? 17.553 7.597 -3.895 1.00 84.25 109 LYS A O 1
ATOM 923 N N . GLY A 1 110 ? 15.519 6.677 -4.018 1.00 83.19 110 GLY A N 1
ATOM 924 C CA . GLY A 1 110 ? 15.991 5.310 -4.206 1.00 83.19 110 GLY A CA 1
ATOM 925 C C . GLY A 1 110 ? 16.772 5.098 -5.506 1.00 83.19 110 GLY A C 1
ATOM 926 O O . GLY A 1 110 ? 17.734 4.339 -5.527 1.00 83.19 110 GLY A O 1
ATOM 927 N N . VAL A 1 111 ? 16.393 5.785 -6.586 1.00 82.12 111 VAL A N 1
ATOM 928 C CA . VAL A 1 111 ? 17.172 5.808 -7.831 1.00 82.12 111 VAL A CA 1
ATOM 929 C C . VAL A 1 111 ? 18.518 6.490 -7.592 1.00 82.12 111 VAL A C 1
ATOM 931 O O . VAL A 1 111 ? 19.538 5.946 -8.000 1.00 82.12 111 VAL A O 1
ATOM 934 N N . LEU A 1 112 ? 18.550 7.626 -6.888 1.00 82.00 112 LEU A N 1
ATOM 935 C CA . LEU A 1 112 ? 19.801 8.305 -6.539 1.00 82.00 112 LEU A CA 1
ATOM 936 C C . LEU A 1 112 ? 20.714 7.401 -5.689 1.00 82.00 112 LEU A C 1
ATOM 938 O O . LEU A 1 112 ? 21.874 7.210 -6.029 1.00 82.00 112 LEU A O 1
ATOM 942 N N . GLU A 1 113 ? 20.175 6.782 -4.638 1.00 81.12 113 GLU A N 1
ATOM 943 C CA . GLU A 1 113 ? 20.892 5.844 -3.759 1.00 81.12 113 GLU A CA 1
ATOM 944 C C . GLU A 1 113 ? 21.400 4.603 -4.503 1.00 81.12 113 GLU A C 1
ATOM 946 O O . GLU A 1 113 ? 22.472 4.091 -4.187 1.00 81.12 113 GLU A O 1
ATOM 951 N N . PHE A 1 114 ? 20.663 4.123 -5.510 1.00 77.69 114 PHE A N 1
ATOM 952 C CA . PHE A 1 114 ? 21.112 3.029 -6.371 1.00 77.69 114 PHE A CA 1
ATOM 953 C C . PHE A 1 114 ? 22.378 3.411 -7.149 1.00 77.69 114 PHE A C 1
ATOM 955 O O . PHE A 1 114 ? 23.304 2.608 -7.234 1.00 77.69 114 PHE A O 1
ATOM 962 N N . PHE A 1 115 ? 22.451 4.640 -7.668 1.00 74.75 115 PHE A N 1
ATOM 963 C CA . PHE A 1 115 ? 23.640 5.138 -8.370 1.00 74.75 115 PHE A CA 1
ATOM 964 C C . PHE A 1 115 ? 24.798 5.505 -7.430 1.00 74.75 115 PHE A C 1
ATOM 966 O O . PHE A 1 115 ? 25.952 5.431 -7.841 1.00 74.75 115 PHE A O 1
ATOM 973 N N . VAL A 1 116 ? 24.505 5.866 -6.178 1.00 77.19 116 VAL A N 1
ATOM 974 C CA . VAL A 1 116 ? 25.509 6.193 -5.146 1.00 77.19 116 VAL A CA 1
ATOM 975 C C . VAL A 1 116 ? 26.013 4.940 -4.400 1.00 77.19 116 VAL A C 1
ATOM 977 O O . VAL A 1 116 ? 27.001 5.006 -3.679 1.00 77.19 116 VAL A O 1
ATOM 980 N N . GLY A 1 117 ? 25.406 3.768 -4.625 1.00 62.12 117 GLY A N 1
ATOM 981 C CA . GLY A 1 117 ? 25.863 2.478 -4.087 1.00 62.12 117 GLY A CA 1
ATOM 982 C C . GLY A 1 117 ? 25.307 2.106 -2.707 1.00 62.12 117 GLY A C 1
ATOM 983 O O . GLY A 1 117 ? 25.704 1.086 -2.150 1.00 62.12 117 GLY A O 1
ATOM 984 N N . GLU A 1 118 ? 24.363 2.880 -2.167 1.00 60.75 118 GLU A N 1
ATOM 985 C CA . GLU A 1 118 ? 23.818 2.694 -0.808 1.00 60.75 118 GLU A CA 1
ATOM 986 C C . GLU A 1 118 ? 22.403 2.064 -0.782 1.00 60.75 118 GLU A C 1
ATOM 988 O O . GLU A 1 118 ? 21.834 1.812 0.280 1.00 60.75 118 GLU A O 1
ATOM 993 N N . GLY A 1 119 ? 21.798 1.780 -1.940 1.00 51.72 119 GLY A N 1
ATOM 994 C CA . GLY A 1 119 ? 20.351 1.540 -2.044 1.00 51.72 119 GLY A CA 1
ATOM 995 C C . GLY A 1 119 ? 19.811 0.160 -1.617 1.00 51.72 119 GLY A C 1
ATOM 996 O O . GLY A 1 119 ? 19.966 -0.838 -2.329 1.00 51.72 119 GLY A O 1
ATOM 997 N N . ILE A 1 120 ? 19.004 0.146 -0.541 1.00 50.84 120 ILE A N 1
ATOM 998 C CA . ILE A 1 120 ? 18.080 -0.934 -0.130 1.00 50.84 120 ILE A CA 1
ATOM 999 C C . ILE A 1 120 ? 16.616 -0.508 -0.371 1.00 50.84 120 ILE A C 1
ATOM 1001 O O . ILE A 1 120 ? 16.035 0.219 0.423 1.00 50.84 120 ILE A O 1
ATOM 1005 N N . SER A 1 121 ? 15.994 -1.011 -1.447 1.00 54.72 121 SER A N 1
ATOM 1006 C CA . SER A 1 121 ? 14.606 -1.534 -1.526 1.00 54.72 121 SER A CA 1
ATOM 1007 C C . SER A 1 121 ? 14.372 -2.026 -2.969 1.00 54.72 121 SER A C 1
ATOM 1009 O O . SER A 1 121 ? 14.300 -1.239 -3.914 1.00 54.72 121 SER A O 1
ATOM 1011 N N . LYS A 1 122 ? 14.342 -3.346 -3.184 1.00 61.06 122 LYS A N 1
ATOM 1012 C CA . LYS A 1 122 ? 14.703 -3.929 -4.493 1.00 61.06 122 LYS A CA 1
ATOM 1013 C C . LYS A 1 122 ? 13.566 -4.071 -5.518 1.00 61.06 122 LYS A C 1
ATOM 1015 O O . LYS A 1 122 ? 13.839 -4.350 -6.670 1.00 61.06 122 LYS A O 1
ATOM 1020 N N . GLY A 1 123 ? 12.297 -3.903 -5.155 1.00 72.69 123 GLY A N 1
ATOM 1021 C CA . GLY A 1 123 ? 11.194 -4.117 -6.111 1.00 72.69 123 GLY A CA 1
ATOM 1022 C C . GLY A 1 123 ? 10.899 -2.884 -6.965 1.00 72.69 123 GLY A C 1
ATOM 1023 O O . GLY A 1 123 ? 11.120 -2.861 -8.172 1.00 72.69 123 GLY A O 1
ATOM 1024 N N . 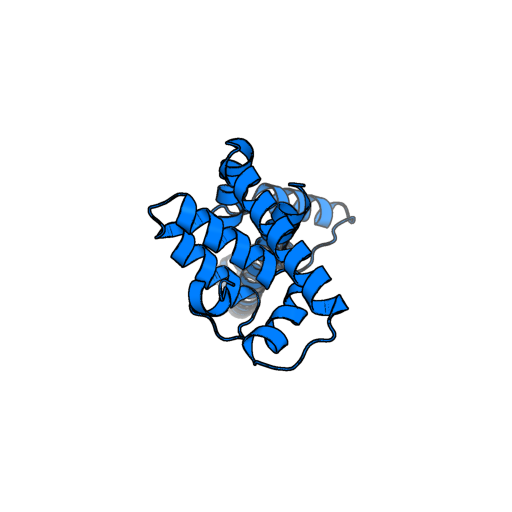LEU A 1 124 ? 10.432 -1.818 -6.306 1.00 82.12 124 LEU A N 1
ATOM 1025 C CA . LEU A 1 124 ? 9.927 -0.614 -6.972 1.00 82.12 124 LEU A CA 1
ATOM 1026 C C . LEU A 1 124 ? 11.010 0.100 -7.795 1.00 82.12 124 LEU A C 1
ATOM 1028 O O . LEU A 1 124 ? 10.759 0.472 -8.937 1.00 82.12 124 LEU A O 1
ATOM 1032 N N . ILE A 1 125 ? 12.213 0.254 -7.234 1.00 85.62 125 ILE A N 1
ATOM 1033 C CA . ILE A 1 125 ? 13.332 0.956 -7.881 1.00 85.62 125 ILE A CA 1
ATOM 1034 C C . ILE A 1 125 ? 13.825 0.169 -9.102 1.00 85.62 125 ILE A C 1
ATOM 1036 O O . ILE A 1 125 ? 13.930 0.733 -10.188 1.00 85.62 125 ILE A O 1
ATOM 1040 N N . TYR A 1 126 ? 14.048 -1.144 -8.960 1.00 83.50 126 TYR A N 1
ATOM 1041 C CA . TYR A 1 126 ? 14.461 -1.990 -10.085 1.00 83.50 126 TYR A CA 1
ATOM 1042 C C . TYR A 1 126 ? 13.387 -2.046 -11.169 1.00 83.50 126 TYR A C 1
ATOM 1044 O O . TYR A 1 126 ? 13.725 -2.030 -12.345 1.00 83.50 126 TYR A O 1
ATOM 1052 N N . GLY A 1 127 ? 12.104 -2.063 -10.794 1.00 87.00 127 GLY A N 1
ATOM 1053 C CA . GLY A 1 127 ? 11.006 -1.983 -11.752 1.00 87.00 127 GLY A CA 1
ATOM 1054 C C . GLY A 1 127 ? 11.058 -0.714 -12.603 1.00 87.00 127 GLY A C 1
ATOM 1055 O O . GLY A 1 127 ? 10.974 -0.797 -13.828 1.00 87.00 127 GLY A O 1
ATOM 1056 N N . VAL A 1 128 ? 11.277 0.452 -11.981 1.00 87.75 128 VAL A N 1
ATOM 1057 C CA . VAL A 1 128 ? 11.461 1.721 -12.711 1.00 87.75 128 VAL A CA 1
ATOM 1058 C C . VAL A 1 128 ? 12.683 1.654 -13.625 1.00 87.75 128 VAL A C 1
ATOM 1060 O O . VAL A 1 128 ? 12.562 1.951 -14.811 1.00 87.75 128 VAL A O 1
ATOM 1063 N N . LEU A 1 129 ? 13.838 1.226 -13.108 1.00 89.75 129 LEU A N 1
ATOM 1064 C CA . LEU A 1 129 ? 15.076 1.160 -13.889 1.00 89.75 129 LEU A CA 1
ATOM 1065 C C . LEU A 1 129 ? 14.937 0.223 -15.093 1.00 89.75 129 LEU A C 1
ATOM 1067 O O . LEU A 1 129 ? 15.228 0.627 -16.214 1.00 89.75 129 LEU A O 1
ATOM 1071 N N . LEU A 1 130 ? 14.425 -0.991 -14.892 1.00 91.31 130 LEU A N 1
ATOM 1072 C CA . LEU A 1 130 ? 14.193 -1.957 -15.968 1.00 91.31 130 LEU A CA 1
ATOM 1073 C C . LEU A 1 130 ? 13.190 -1.443 -17.002 1.00 91.31 130 LEU A C 1
ATOM 1075 O O . LEU A 1 130 ? 13.377 -1.681 -18.190 1.00 91.31 130 LEU A O 1
ATOM 1079 N N . THR A 1 131 ? 12.163 -0.702 -16.576 1.00 92.81 131 THR A N 1
ATOM 1080 C CA . THR A 1 131 ? 11.207 -0.083 -17.505 1.00 92.81 131 THR A CA 1
ATOM 1081 C C . THR A 1 131 ? 11.889 0.981 -18.367 1.00 92.81 131 THR A C 1
ATOM 1083 O O . THR A 1 131 ? 11.685 1.004 -19.578 1.00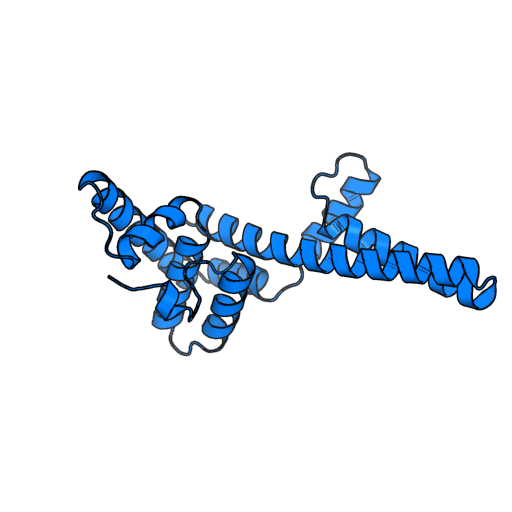 92.81 131 THR A O 1
ATOM 1086 N N . LEU A 1 132 ? 12.737 1.830 -17.773 1.00 91.50 132 LEU A N 1
ATOM 1087 C CA . LEU A 1 132 ? 13.479 2.864 -18.502 1.00 91.50 132 LEU A CA 1
ATOM 1088 C C . LEU A 1 132 ? 14.506 2.254 -19.467 1.00 91.50 132 LEU A C 1
ATOM 1090 O O . LEU A 1 132 ? 14.525 2.606 -20.646 1.00 91.50 132 LEU A O 1
ATOM 1094 N N . PHE A 1 133 ? 15.316 1.302 -18.994 1.00 92.31 133 PHE A N 1
ATOM 1095 C CA . PHE A 1 133 ? 16.309 0.610 -19.820 1.00 92.31 133 PHE A CA 1
ATOM 1096 C C . PHE A 1 133 ? 15.656 -0.226 -20.926 1.00 92.31 133 PHE A C 1
ATOM 1098 O O . PHE A 1 133 ? 16.052 -0.128 -22.086 1.00 92.31 133 PHE A O 1
ATOM 1105 N N . GLY A 1 134 ? 14.627 -1.009 -20.595 1.00 92.75 134 GLY A N 1
ATOM 1106 C CA . GLY A 1 134 ? 13.871 -1.805 -21.560 1.00 92.75 134 GLY A CA 1
ATOM 1107 C C . GLY A 1 134 ? 13.163 -0.940 -22.602 1.00 92.75 134 GLY A C 1
ATOM 1108 O O . GLY A 1 134 ? 13.192 -1.260 -23.789 1.00 92.75 134 GLY A O 1
ATOM 1109 N N . GLY A 1 135 ? 12.602 0.201 -22.192 1.00 93.00 135 GLY A N 1
ATOM 1110 C CA . GLY A 1 135 ? 12.009 1.182 -23.102 1.00 93.00 135 GLY A CA 1
ATOM 1111 C C . GLY A 1 135 ? 13.034 1.762 -24.075 1.00 93.00 135 GLY A C 1
ATOM 1112 O O . GLY A 1 135 ? 12.808 1.742 -25.284 1.00 93.00 135 GLY A O 1
ATOM 1113 N N . GLY A 1 136 ? 14.195 2.192 -23.570 1.00 93.69 136 GLY A N 1
ATOM 1114 C CA . GLY A 1 136 ? 15.294 2.690 -24.402 1.00 93.69 136 GLY A CA 1
ATOM 1115 C C . GLY A 1 136 ? 15.804 1.649 -25.402 1.00 93.69 136 GLY A C 1
ATOM 1116 O O . GLY A 1 136 ? 15.946 1.954 -26.585 1.00 93.69 136 GLY A O 1
ATOM 1117 N N . LEU A 1 137 ? 16.004 0.403 -24.961 1.00 93.00 137 LEU A N 1
ATOM 1118 C CA . LEU A 1 137 ? 16.411 -0.704 -25.834 1.00 93.00 137 LEU A CA 1
ATOM 1119 C C . LEU A 1 137 ? 15.342 -1.054 -26.870 1.00 93.00 137 LEU A C 1
ATOM 1121 O O . LEU A 1 137 ? 15.681 -1.334 -28.014 1.00 93.00 137 LEU A O 1
ATOM 1125 N N . SER A 1 138 ? 14.060 -0.995 -26.507 1.00 93.19 138 SER A N 1
ATOM 1126 C CA . SER A 1 138 ? 12.964 -1.225 -27.454 1.00 93.19 138 SER A CA 1
ATOM 1127 C C . SER A 1 138 ? 12.982 -0.177 -28.564 1.00 93.19 138 SER A C 1
ATOM 1129 O O . SER A 1 138 ? 12.943 -0.526 -29.740 1.00 93.19 138 SER A O 1
ATOM 1131 N N . ILE A 1 139 ? 13.120 1.104 -28.201 1.00 93.00 139 ILE A N 1
ATOM 1132 C CA . ILE A 1 139 ? 13.211 2.206 -29.167 1.00 93.00 139 ILE A CA 1
ATOM 1133 C C . ILE A 1 139 ? 14.451 2.040 -30.050 1.00 93.00 139 ILE A C 1
ATOM 1135 O O . ILE A 1 139 ? 14.339 2.091 -31.270 1.00 93.00 139 ILE A O 1
ATOM 1139 N N . ALA A 1 140 ? 15.623 1.776 -29.466 1.00 90.44 140 ALA A N 1
ATOM 1140 C CA . ALA A 1 140 ? 16.848 1.543 -30.232 1.00 90.44 140 ALA A CA 1
ATOM 1141 C C . ALA A 1 140 ? 16.732 0.321 -31.162 1.00 90.44 140 ALA A C 1
ATOM 1143 O O . ALA A 1 140 ? 17.242 0.340 -32.282 1.00 90.44 140 ALA A O 1
ATOM 1144 N N . GLY A 1 141 ? 16.045 -0.730 -30.713 1.00 91.88 141 GLY A N 1
ATOM 1145 C CA . GLY A 1 141 ? 15.792 -1.950 -31.469 1.00 91.88 141 GLY A CA 1
ATOM 1146 C C . GLY A 1 141 ? 14.864 -1.745 -32.663 1.00 91.88 141 GLY A C 1
ATOM 1147 O O . GLY A 1 141 ? 15.122 -2.335 -33.709 1.00 91.88 141 GLY A O 1
ATOM 1148 N N . LEU A 1 142 ? 13.854 -0.869 -32.550 1.00 92.06 142 LEU A N 1
ATOM 1149 C CA . LEU A 1 142 ? 12.964 -0.514 -33.668 1.00 92.06 142 LEU A CA 1
ATOM 1150 C C . LEU A 1 142 ? 13.734 0.015 -34.885 1.00 92.06 142 LEU A C 1
ATOM 1152 O O . LEU A 1 142 ? 13.338 -0.259 -36.013 1.00 92.06 142 LEU A O 1
ATOM 1156 N N . PHE A 1 143 ? 14.824 0.753 -34.658 1.00 92.38 143 PHE A N 1
ATOM 1157 C CA . PHE A 1 143 ? 15.615 1.365 -35.730 1.00 92.38 143 PHE A CA 1
ATOM 1158 C C . PHE A 1 143 ? 16.817 0.529 -36.182 1.00 92.38 143 PHE A C 1
ATOM 1160 O O . PHE A 1 143 ? 17.348 0.789 -37.256 1.00 92.38 143 PHE A O 1
ATOM 1167 N N . ASN A 1 144 ? 17.260 -0.452 -35.385 1.00 87.12 144 ASN A N 1
ATOM 1168 C CA . ASN A 1 144 ? 18.525 -1.152 -35.634 1.00 87.12 144 ASN A CA 1
ATOM 1169 C C . ASN A 1 144 ? 18.395 -2.672 -35.787 1.00 87.12 144 ASN A C 1
ATOM 1171 O O . ASN A 1 144 ? 19.013 -3.244 -36.680 1.00 87.12 144 ASN A O 1
ATOM 1175 N N . ASN A 1 145 ? 17.682 -3.357 -34.882 1.00 92.94 145 ASN A N 1
ATOM 1176 C CA . ASN A 1 145 ? 17.732 -4.820 -34.793 1.00 92.94 145 ASN A CA 1
ATOM 1177 C C . ASN A 1 145 ? 16.537 -5.399 -34.013 1.00 92.94 145 ASN A C 1
ATOM 1179 O O . ASN A 1 145 ? 16.310 -5.061 -32.847 1.00 92.94 145 ASN A O 1
ATOM 1183 N N . THR A 1 146 ? 15.836 -6.359 -34.622 1.00 91.50 146 THR A N 1
ATOM 1184 C CA . THR A 1 146 ? 14.694 -7.072 -34.027 1.00 91.50 146 THR A CA 1
ATOM 1185 C C . THR A 1 146 ? 15.050 -7.863 -32.764 1.00 91.50 146 THR A C 1
ATOM 1187 O O . THR A 1 146 ? 14.217 -7.972 -31.866 1.00 91.50 146 THR A O 1
ATOM 1190 N N . ALA A 1 147 ? 16.281 -8.362 -32.630 1.00 92.81 147 ALA A N 1
ATOM 1191 C CA . ALA A 1 147 ? 16.750 -9.020 -31.410 1.00 92.81 147 ALA A CA 1
ATOM 1192 C C . ALA A 1 147 ? 16.895 -8.028 -30.243 1.00 92.81 147 ALA A C 1
ATOM 1194 O O . ALA A 1 147 ? 16.490 -8.329 -29.121 1.00 92.81 147 ALA A O 1
ATOM 1195 N N . ILE A 1 148 ? 17.408 -6.820 -30.508 1.00 92.50 148 ILE A N 1
ATOM 1196 C CA . ILE A 1 148 ? 17.502 -5.748 -29.502 1.00 92.50 148 ILE A CA 1
ATOM 1197 C C . ILE A 1 148 ? 16.097 -5.292 -29.096 1.00 92.50 148 ILE A C 1
ATOM 1199 O O . ILE A 1 148 ? 15.833 -5.114 -27.907 1.00 92.50 148 ILE A O 1
ATOM 1203 N N . LEU A 1 149 ? 15.180 -5.182 -30.063 1.00 92.44 149 LEU A N 1
ATOM 1204 C CA . LEU A 1 149 ? 13.772 -4.890 -29.798 1.00 92.44 149 LEU A CA 1
ATOM 1205 C C . LEU A 1 149 ? 13.147 -5.944 -28.873 1.00 92.44 149 LEU A C 1
ATOM 1207 O O . LEU A 1 149 ? 12.527 -5.584 -27.876 1.00 92.44 149 LEU A O 1
ATOM 1211 N N . ALA A 1 150 ? 13.340 -7.234 -29.162 1.00 93.56 150 ALA A N 1
ATOM 1212 C CA . ALA A 1 150 ? 12.798 -8.321 -28.350 1.00 93.56 150 ALA A CA 1
ATOM 1213 C C . ALA A 1 150 ? 13.340 -8.301 -26.909 1.00 93.56 150 ALA A C 1
ATOM 1215 O O . ALA A 1 150 ? 12.566 -8.429 -25.959 1.00 93.56 150 ALA A O 1
ATOM 1216 N N . ILE A 1 151 ? 14.647 -8.076 -26.735 1.00 94.25 151 ILE A N 1
ATOM 1217 C CA . ILE A 1 151 ? 15.271 -7.930 -25.410 1.00 94.25 151 ILE A CA 1
ATOM 1218 C C . ILE A 1 151 ? 14.703 -6.708 -24.677 1.00 94.25 151 ILE A C 1
ATOM 1220 O O . ILE A 1 151 ? 14.353 -6.803 -23.501 1.00 94.25 151 ILE A O 1
ATOM 1224 N N . GLY A 1 152 ? 14.575 -5.573 -25.368 1.00 94.31 152 GLY A N 1
ATOM 1225 C CA . GLY A 1 152 ? 14.004 -4.352 -24.806 1.00 94.31 152 GLY A CA 1
ATOM 1226 C C . GLY A 1 152 ? 12.576 -4.556 -24.306 1.00 94.31 152 GLY A C 1
ATOM 1227 O O . GLY A 1 152 ? 12.274 -4.221 -23.160 1.00 94.31 152 GLY A O 1
ATOM 1228 N N . LEU A 1 153 ? 11.719 -5.172 -25.126 1.00 94.44 153 LEU A N 1
ATOM 1229 C CA . LEU A 1 153 ? 10.328 -5.453 -24.769 1.00 94.44 153 LEU A CA 1
ATOM 1230 C C . LEU A 1 153 ? 10.237 -6.421 -23.586 1.00 94.44 153 LEU A C 1
ATOM 1232 O O . LEU A 1 153 ? 9.428 -6.217 -22.682 1.00 94.44 153 LEU A O 1
ATOM 1236 N N . PHE A 1 154 ? 11.096 -7.442 -23.550 1.00 95.56 154 PHE A N 1
ATOM 1237 C CA . PHE A 1 154 ? 11.158 -8.384 -22.436 1.00 95.56 154 PHE A CA 1
ATOM 1238 C C . PHE A 1 154 ? 11.547 -7.697 -21.118 1.00 95.56 154 PHE A C 1
ATOM 1240 O O . PHE A 1 154 ? 10.872 -7.874 -20.101 1.00 95.56 154 PHE A O 1
ATOM 1247 N N . LEU A 1 155 ? 12.587 -6.859 -21.135 1.00 94.69 155 LEU A N 1
ATOM 1248 C CA . LEU A 1 155 ? 13.012 -6.090 -19.961 1.00 94.69 155 LEU A CA 1
ATOM 1249 C C . LEU A 1 155 ? 11.948 -5.087 -19.513 1.00 94.69 155 LEU A C 1
ATOM 1251 O O . LEU A 1 155 ? 11.724 -4.932 -18.313 1.00 94.69 155 LEU A O 1
ATOM 1255 N N . LEU A 1 156 ? 11.259 -4.449 -20.460 1.00 93.88 156 LEU A N 1
ATOM 1256 C CA . LEU A 1 156 ? 10.161 -3.533 -20.172 1.00 93.88 156 LEU A CA 1
ATOM 1257 C C . LEU A 1 156 ? 9.001 -4.256 -19.476 1.00 93.88 156 LEU A C 1
ATOM 1259 O O . LEU A 1 156 ? 8.495 -3.764 -18.470 1.00 93.88 156 LEU A O 1
ATOM 1263 N N . LEU A 1 157 ? 8.622 -5.450 -19.942 1.00 94.75 157 LEU A N 1
ATOM 1264 C CA . LEU A 1 157 ? 7.590 -6.266 -19.294 1.00 94.75 157 LEU A CA 1
ATOM 1265 C C . LEU A 1 157 ? 7.981 -6.660 -17.864 1.00 94.75 157 LEU A C 1
ATOM 1267 O O . LEU A 1 157 ? 7.185 -6.471 -16.941 1.00 94.75 157 LEU A O 1
ATOM 1271 N N . ILE A 1 158 ? 9.207 -7.151 -17.651 1.00 93.69 158 ILE A N 1
ATOM 1272 C CA . ILE A 1 158 ? 9.704 -7.476 -16.303 1.00 93.69 158 ILE A CA 1
ATOM 1273 C C . ILE A 1 158 ? 9.729 -6.225 -15.420 1.00 93.69 158 ILE A C 1
ATOM 1275 O O . ILE A 1 158 ? 9.323 -6.282 -14.257 1.00 93.69 158 ILE A O 1
ATOM 1279 N N . GLY A 1 159 ? 10.170 -5.092 -15.968 1.00 92.69 159 GLY A N 1
ATOM 1280 C CA . GLY A 1 159 ? 10.204 -3.810 -15.277 1.00 92.69 159 GLY A CA 1
ATOM 1281 C C . GLY A 1 159 ? 8.824 -3.377 -14.797 1.00 92.69 159 GLY A C 1
ATOM 1282 O O . GLY A 1 159 ? 8.660 -3.081 -13.614 1.00 92.69 159 GLY A O 1
ATOM 1283 N N . LEU A 1 160 ? 7.815 -3.440 -15.668 1.00 93.00 160 LEU A N 1
ATOM 1284 C CA . LEU A 1 160 ? 6.430 -3.112 -15.325 1.00 93.00 160 LEU A CA 1
ATOM 1285 C C . LEU A 1 160 ? 5.865 -4.050 -14.254 1.00 93.00 160 LEU A C 1
ATOM 1287 O O . LEU A 1 160 ? 5.224 -3.590 -13.309 1.00 93.00 160 LEU A O 1
ATOM 1291 N N . ILE A 1 161 ? 6.126 -5.356 -14.355 1.00 91.62 161 ILE A N 1
ATOM 1292 C CA . ILE A 1 161 ? 5.689 -6.331 -13.348 1.00 91.62 161 ILE A CA 1
ATOM 1293 C C . ILE A 1 161 ? 6.341 -6.014 -11.996 1.00 91.62 161 ILE A C 1
ATOM 1295 O O . ILE A 1 161 ? 5.642 -5.853 -10.993 1.00 91.62 161 ILE A O 1
ATOM 1299 N N . SER A 1 162 ? 7.666 -5.865 -11.967 1.00 91.00 162 SER A N 1
ATOM 1300 C CA . SER A 1 162 ? 8.425 -5.556 -10.751 1.00 91.00 162 SER A CA 1
ATOM 1301 C C . SER A 1 162 ? 8.002 -4.220 -10.130 1.00 91.00 162 SER A C 1
ATOM 1303 O O . SER A 1 162 ? 7.827 -4.119 -8.914 1.00 91.00 162 SER A O 1
ATOM 1305 N N . HIS A 1 163 ? 7.733 -3.213 -10.963 1.00 89.75 163 HIS A N 1
ATOM 1306 C CA . HIS A 1 163 ? 7.214 -1.911 -10.550 1.00 89.75 163 HIS A CA 1
ATOM 1307 C C . HIS A 1 163 ? 5.860 -2.034 -9.855 1.00 89.75 163 HIS A C 1
ATOM 1309 O O . HIS A 1 163 ? 5.684 -1.515 -8.752 1.00 89.75 163 HIS A O 1
ATOM 1315 N N . GLN A 1 164 ? 4.929 -2.777 -10.454 1.00 89.50 164 GLN A N 1
ATOM 1316 C CA . GLN A 1 164 ? 3.606 -3.012 -9.882 1.00 89.50 164 GLN A CA 1
ATOM 1317 C C . GLN A 1 164 ? 3.696 -3.759 -8.551 1.00 89.50 164 GLN A C 1
ATOM 1319 O O . GLN A 1 164 ? 3.075 -3.336 -7.576 1.00 89.50 164 GLN A O 1
ATOM 1324 N N . TYR A 1 165 ? 4.491 -4.829 -8.468 1.00 88.94 165 TYR A N 1
ATOM 1325 C CA . TYR A 1 165 ? 4.716 -5.539 -7.205 1.00 88.94 165 TYR A CA 1
ATOM 1326 C C . TYR A 1 165 ? 5.350 -4.632 -6.146 1.00 88.94 165 TYR A C 1
ATOM 1328 O O . TYR A 1 165 ? 4.864 -4.573 -5.018 1.00 88.94 165 TYR A O 1
ATOM 1336 N N . GLY A 1 166 ? 6.374 -3.863 -6.517 1.00 88.19 166 GLY A N 1
ATOM 1337 C CA . GLY A 1 166 ? 7.031 -2.914 -5.626 1.00 88.19 166 GLY A CA 1
ATOM 1338 C C . GLY A 1 166 ? 6.088 -1.830 -5.105 1.00 88.19 166 GLY A C 1
ATOM 1339 O O . GLY A 1 166 ? 6.130 -1.499 -3.921 1.00 88.19 166 GLY A O 1
ATOM 1340 N N . LEU A 1 167 ? 5.199 -1.310 -5.955 1.00 89.44 167 LEU A N 1
ATOM 1341 C CA . LEU A 1 167 ? 4.214 -0.302 -5.567 1.00 89.44 167 LEU A CA 1
ATOM 1342 C C . LEU A 1 167 ? 3.173 -0.872 -4.595 1.00 89.44 167 LEU A C 1
ATOM 1344 O O . LEU A 1 167 ? 2.778 -0.181 -3.654 1.00 89.44 167 LEU A O 1
ATOM 1348 N N . ARG A 1 168 ? 2.747 -2.128 -4.795 1.00 90.31 168 ARG A N 1
ATOM 1349 C CA . ARG A 1 168 ? 1.841 -2.832 -3.871 1.00 90.31 168 ARG A CA 1
ATOM 1350 C C . ARG A 1 168 ? 2.464 -2.954 -2.486 1.00 90.31 168 ARG A C 1
ATOM 1352 O O . ARG A 1 168 ? 1.854 -2.508 -1.517 1.00 90.31 168 ARG A O 1
ATOM 1359 N N . SER A 1 169 ? 3.683 -3.488 -2.408 1.00 88.38 169 SER A N 1
ATOM 1360 C CA . SER A 1 169 ? 4.401 -3.645 -1.139 1.00 88.38 169 SER A CA 1
ATOM 1361 C C . SER A 1 169 ? 4.646 -2.301 -0.459 1.00 88.38 169 SER A C 1
ATOM 1363 O O . SER A 1 169 ? 4.407 -2.174 0.736 1.00 88.38 169 SER A O 1
ATOM 1365 N N . TYR A 1 170 ? 5.038 -1.273 -1.221 1.00 89.69 170 TYR A N 1
ATOM 1366 C CA . TYR A 1 170 ? 5.232 0.071 -0.679 1.00 89.69 170 TYR A CA 1
ATOM 1367 C C . TYR A 1 170 ? 3.967 0.628 -0.019 1.00 89.69 170 TYR A C 1
ATOM 1369 O O . TYR A 1 170 ? 4.053 1.197 1.061 1.00 89.69 170 TYR A O 1
ATOM 1377 N N . ARG A 1 171 ? 2.800 0.490 -0.656 1.00 90.56 171 ARG A N 1
ATOM 1378 C CA . ARG A 1 171 ? 1.547 1.050 -0.125 1.00 90.56 171 ARG A CA 1
ATOM 1379 C C . ARG A 1 171 ? 1.100 0.368 1.160 1.00 90.56 171 ARG A C 1
ATOM 1381 O O . ARG A 1 171 ? 0.620 1.045 2.062 1.00 90.56 171 ARG A O 1
ATOM 1388 N N . ILE A 1 172 ? 1.265 -0.951 1.237 1.00 91.50 172 ILE A N 1
ATOM 1389 C CA . ILE A 1 172 ? 0.982 -1.714 2.456 1.00 91.50 172 ILE A CA 1
ATOM 1390 C C . ILE A 1 172 ? 1.930 -1.269 3.571 1.00 91.50 172 ILE A C 1
ATOM 1392 O O . ILE A 1 172 ? 1.471 -0.968 4.669 1.00 91.50 172 ILE A O 1
ATOM 1396 N N . GLU A 1 173 ? 3.228 -1.166 3.274 1.00 89.69 173 GLU A N 1
ATOM 1397 C CA . GLU A 1 173 ? 4.232 -0.756 4.256 1.00 89.69 173 GLU A CA 1
ATOM 1398 C C . GLU A 1 173 ? 4.004 0.677 4.740 1.00 89.69 173 GLU A C 1
ATOM 1400 O O . GLU A 1 173 ? 3.943 0.920 5.937 1.00 89.69 173 GLU A O 1
ATOM 1405 N N . ALA A 1 174 ? 3.761 1.617 3.828 1.00 89.44 174 ALA A N 1
ATOM 1406 C CA . ALA A 1 174 ? 3.482 3.002 4.184 1.00 89.44 174 ALA A CA 1
ATOM 1407 C C . ALA A 1 174 ? 2.209 3.130 5.037 1.00 89.44 174 ALA A C 1
ATOM 1409 O O . ALA A 1 174 ? 2.157 3.952 5.945 1.00 89.44 174 ALA A O 1
ATOM 1410 N N . LEU A 1 175 ? 1.188 2.296 4.796 1.00 91.69 175 LEU A N 1
ATOM 1411 C CA . LEU A 1 175 ? -0.013 2.272 5.632 1.00 91.69 175 LEU A CA 1
ATOM 1412 C C . LEU A 1 175 ? 0.265 1.690 7.031 1.00 91.69 175 LEU A C 1
ATOM 1414 O O . LEU A 1 175 ? -0.324 2.152 8.007 1.00 91.69 175 LEU A O 1
ATOM 1418 N N . ARG A 1 176 ? 1.170 0.710 7.150 1.00 89.69 176 ARG A N 1
ATOM 1419 C CA . ARG A 1 176 ? 1.637 0.185 8.446 1.00 89.69 176 ARG A CA 1
ATOM 1420 C C . ARG A 1 176 ? 2.457 1.206 9.218 1.00 89.69 176 ARG A C 1
ATOM 1422 O O . ARG A 1 176 ? 2.204 1.397 10.404 1.00 89.69 176 ARG A O 1
ATOM 1429 N N . GLU A 1 177 ? 3.412 1.852 8.552 1.00 89.06 177 GLU A N 1
ATOM 1430 C CA . GLU A 1 177 ? 4.234 2.926 9.113 1.00 89.06 177 GLU A CA 1
ATOM 1431 C C . GLU A 1 177 ? 3.332 4.050 9.631 1.00 89.06 177 GLU A C 1
ATOM 1433 O O . GLU A 1 177 ? 3.473 4.471 10.776 1.00 89.06 177 GLU A O 1
ATOM 1438 N N . LEU A 1 178 ? 2.317 4.438 8.855 1.00 88.69 178 LEU A N 1
ATOM 1439 C CA . LEU A 1 178 ? 1.313 5.411 9.274 1.00 88.69 178 LEU A CA 1
ATOM 1440 C C . LEU A 1 178 ? 0.589 4.967 10.560 1.00 88.69 178 LEU A C 1
ATOM 1442 O O . LEU A 1 178 ? 0.522 5.714 11.531 1.00 88.69 178 LEU A O 1
ATOM 1446 N N . GLY A 1 179 ? 0.130 3.717 10.632 1.00 83.94 179 GLY A N 1
ATOM 1447 C CA . GLY A 1 179 ? -0.444 3.155 11.862 1.00 83.94 179 GLY A CA 1
ATOM 1448 C C . GLY A 1 179 ? 0.552 3.005 13.028 1.00 83.94 179 GLY A C 1
ATOM 1449 O O . GLY A 1 179 ? 0.138 2.780 14.166 1.00 83.94 179 GLY A O 1
ATOM 1450 N N . ALA A 1 180 ? 1.862 3.103 12.796 1.00 83.56 180 ALA A N 1
ATOM 1451 C CA . ALA A 1 180 ? 2.891 3.010 13.834 1.00 83.56 180 ALA A CA 1
ATOM 1452 C C . ALA A 1 180 ? 3.338 4.380 14.372 1.00 83.56 180 ALA A C 1
ATOM 1454 O O . ALA A 1 180 ? 3.693 4.472 15.555 1.00 83.56 180 ALA A O 1
ATOM 1455 N N . THR A 1 181 ? 3.323 5.406 13.515 1.00 82.50 181 THR A N 1
ATOM 1456 C CA . THR A 1 181 ? 3.747 6.785 13.804 1.00 82.50 181 THR A CA 1
ATOM 1457 C C . THR A 1 181 ? 2.768 7.503 14.722 1.00 82.50 181 THR A C 1
ATOM 1459 O O . THR A 1 181 ? 3.172 8.148 15.687 1.00 82.50 181 THR A O 1
ATOM 1462 N N . TRP A 1 182 ? 1.474 7.369 14.448 1.00 70.94 182 TRP A N 1
ATOM 1463 C CA . TRP A 1 182 ? 0.424 8.050 15.192 1.00 70.94 182 TRP A CA 1
ATOM 1464 C C . TRP A 1 182 ? 0.091 7.204 16.436 1.00 70.94 182 TRP A C 1
ATOM 1466 O O . TRP A 1 182 ? -0.533 6.150 16.312 1.00 70.94 182 TRP A O 1
ATOM 1476 N N . ARG A 1 183 ? 0.599 7.604 17.614 1.00 59.75 183 ARG A N 1
ATOM 1477 C CA . ARG A 1 183 ? 0.440 6.927 18.919 1.00 59.75 183 ARG A CA 1
ATOM 1478 C C . ARG A 1 183 ? -0.319 7.785 19.915 1.00 59.75 183 ARG A C 1
ATOM 1480 O O . ARG A 1 183 ? -0.057 9.005 19.933 1.00 59.75 183 ARG A O 1
#

Sequence (183 aa):
MTNYFELLEVDVKASEWERFKAFRKKYAEAKSEETRHLLLSGVFILLNDRGKFLSPLIQGREMRSGLREKYENLISLEERKARYLLSNEDGKIELNHVLWSYPWRKVAKGVLEFFVGEGISKGLIYGVLLTLFGGGLSIAGLFNNTAILAIGLFLLLIGLISHQYGLRSYRIEALRELGATWR

pLDDT: mean 85.87, std 10.31, range [50.84, 96.88]

Radius of gyration: 20.64 Å; chains: 1; bounding box: 46×39×65 Å

Foldseek 3Di:
DDDLCVLLVHDPPDDLLSLLVSLLVVCVVDPDLVSVLSSLLSNLLCLDPLVVLVSCVVVVHDDDPVNVVVVVVSSVLSSVLSVVLSVDPVSVVLLCCLSPNDPPVCLVVQLVCVVVVNHPDPQQNQLVVLLVQLCVQLVVCVVPNVVSNVSSVVSNVSSPVSNVVSSSVSSSVSSNVSSVPRD